Protein AF-A0A6M8N6K6-F1 (afdb_monomer)

Radius of gyration: 22.86 Å; Cα contacts (8 Å, |Δi|>4): 104; chains: 1; bounding box: 47×36×62 Å

Organism: NCBI:txid1054034

pLDDT: mean 82.61, std 16.35, range [34.69, 97.44]

Structure (mmCIF, N/CA/C/O backbone):
data_AF-A0A6M8N6K6-F1
#
_entry.id   AF-A0A6M8N6K6-F1
#
loop_
_atom_site.group_PDB
_atom_site.id
_atom_site.type_symbol
_atom_site.label_atom_id
_atom_site.label_alt_id
_atom_site.label_comp_id
_atom_site.label_asym_id
_atom_site.label_entity_id
_atom_site.label_seq_id
_atom_site.pdbx_PDB_ins_code
_atom_site.Cartn_x
_atom_site.Cartn_y
_atom_site.Cartn_z
_atom_site.occupancy
_atom_site.B_iso_or_equiv
_atom_site.auth_seq_id
_atom_site.auth_comp_id
_atom_site.auth_asym_id
_atom_site.auth_atom_id
_atom_site.pdbx_PDB_model_num
ATOM 1 N N . MET A 1 1 ? -19.510 25.522 -7.284 1.00 34.69 1 MET A N 1
ATOM 2 C CA . MET A 1 1 ? -20.507 24.687 -6.580 1.00 34.69 1 MET A CA 1
ATOM 3 C C . MET A 1 1 ? -19.856 23.365 -6.198 1.00 34.69 1 MET A C 1
ATOM 5 O O . MET A 1 1 ? -19.783 22.453 -7.011 1.00 34.69 1 MET A O 1
ATOM 9 N N . THR A 1 2 ? -19.287 23.286 -4.999 1.00 38.91 2 THR A N 1
ATOM 10 C CA . THR A 1 2 ? -18.677 22.064 -4.462 1.00 38.91 2 THR A CA 1
ATOM 11 C C . THR A 1 2 ? -19.806 21.155 -3.994 1.00 38.91 2 THR A C 1
ATOM 13 O O . THR A 1 2 ? -20.503 21.483 -3.038 1.00 38.91 2 THR A O 1
ATOM 16 N N . LYS A 1 3 ? -20.044 20.048 -4.706 1.00 40.81 3 LYS A N 1
ATOM 17 C CA . LYS A 1 3 ? -21.001 19.024 -4.277 1.00 40.81 3 LYS A CA 1
ATOM 18 C C . LYS A 1 3 ? -20.586 18.550 -2.883 1.00 40.81 3 LYS A C 1
ATOM 20 O O . LYS A 1 3 ? -19.488 18.023 -2.717 1.00 40.81 3 LYS A O 1
ATOM 25 N N . ASN A 1 4 ? -21.443 18.780 -1.892 1.00 44.56 4 ASN A N 1
ATOM 26 C CA . ASN A 1 4 ? -21.289 18.206 -0.565 1.00 44.56 4 ASN A CA 1
ATOM 27 C C . ASN A 1 4 ? -21.251 16.685 -0.727 1.00 44.56 4 ASN A C 1
ATOM 29 O O . ASN A 1 4 ? -22.255 16.074 -1.090 1.00 44.56 4 ASN A O 1
ATOM 33 N N . ASN A 1 5 ? -20.085 16.084 -0.486 1.00 53.03 5 ASN A N 1
ATOM 34 C CA . ASN A 1 5 ? -19.964 14.653 -0.241 1.00 53.03 5 ASN A CA 1
ATOM 35 C C . ASN A 1 5 ? -20.679 14.370 1.084 1.00 53.03 5 ASN A C 1
ATOM 37 O O . ASN A 1 5 ? -20.054 14.348 2.143 1.00 53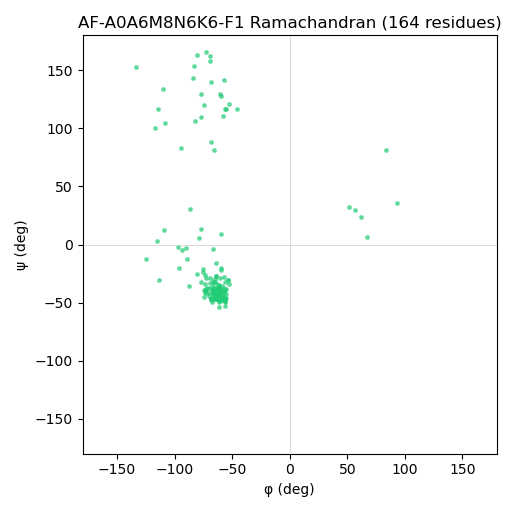.03 5 ASN A O 1
ATOM 41 N N . LEU A 1 6 ? -22.004 14.245 1.028 1.00 57.28 6 LEU A N 1
ATOM 42 C CA . LEU A 1 6 ? -22.824 13.777 2.134 1.00 57.28 6 LEU A CA 1
ATOM 43 C C . LEU A 1 6 ? -22.488 12.298 2.320 1.00 57.28 6 LEU A C 1
ATOM 45 O O . LEU A 1 6 ? -23.075 11.424 1.691 1.00 57.28 6 LEU A O 1
ATOM 49 N N . VAL A 1 7 ? -21.463 12.030 3.127 1.00 62.03 7 VAL A N 1
ATOM 50 C CA . VAL A 1 7 ? -21.260 10.697 3.690 1.00 62.03 7 VAL A CA 1
ATOM 51 C C . VAL A 1 7 ? -22.513 10.391 4.495 1.00 62.03 7 VAL A C 1
ATOM 53 O O . VAL A 1 7 ? -22.908 11.208 5.327 1.00 62.03 7 VAL A O 1
ATOM 56 N N . ASP A 1 8 ? -23.123 9.241 4.227 1.00 77.69 8 ASP A N 1
ATOM 57 C CA . ASP A 1 8 ? -24.279 8.745 4.964 1.00 77.69 8 ASP A CA 1
ATOM 58 C C . ASP A 1 8 ? -24.044 8.895 6.491 1.00 77.69 8 ASP A C 1
ATOM 60 O O . ASP A 1 8 ? -23.090 8.311 7.031 1.00 77.69 8 ASP A O 1
ATOM 64 N N . PRO A 1 9 ? -24.850 9.718 7.194 1.00 78.81 9 PRO A N 1
ATOM 65 C CA . PRO A 1 9 ? -24.701 9.955 8.628 1.00 78.81 9 PRO A CA 1
ATOM 66 C C . PRO A 1 9 ? -24.749 8.665 9.454 1.00 78.81 9 PRO A C 1
ATOM 68 O O . PRO A 1 9 ? -24.054 8.554 10.471 1.00 78.81 9 PRO A O 1
ATOM 71 N N . GLU A 1 10 ? -25.514 7.668 9.004 1.00 82.94 10 GLU A N 1
ATOM 72 C CA . GLU A 1 10 ? -25.639 6.373 9.670 1.00 82.94 10 GLU A CA 1
ATOM 73 C C . GLU A 1 10 ? -24.327 5.581 9.577 1.00 82.94 10 GLU A C 1
ATOM 75 O O . GLU A 1 10 ? -23.806 5.085 10.582 1.00 82.94 10 GLU A O 1
ATOM 80 N N . LEU A 1 11 ? -23.727 5.545 8.384 1.00 85.44 11 LEU A N 1
ATOM 81 C CA . LEU A 1 11 ? -22.424 4.929 8.138 1.00 85.44 11 LEU A CA 1
ATOM 82 C C . LEU A 1 11 ? -21.318 5.565 8.991 1.00 85.44 11 LEU A C 1
ATOM 84 O O . LEU A 1 11 ? -20.510 4.864 9.610 1.00 85.44 11 LEU A O 1
ATOM 88 N N . SER A 1 12 ? -21.286 6.899 9.051 1.00 84.19 12 SER A N 1
ATOM 89 C CA . SER A 1 12 ? -20.294 7.632 9.846 1.00 84.19 12 SER A CA 1
ATOM 90 C C . SER A 1 12 ? -20.388 7.275 11.334 1.00 84.19 12 SER A C 1
ATOM 92 O O . SER A 1 12 ? -19.358 7.030 11.981 1.00 84.19 12 SER A O 1
ATOM 94 N N . SER A 1 13 ? -21.621 7.171 11.839 1.00 87.44 13 SER A N 1
ATOM 95 C CA . SER A 1 13 ? -21.938 6.838 13.229 1.00 87.44 13 SER A CA 1
ATOM 96 C C . SER A 1 13 ? -21.530 5.406 13.577 1.00 87.44 13 SER A C 1
ATOM 98 O O . SER A 1 13 ? -20.840 5.196 14.574 1.00 87.44 13 SER A O 1
ATOM 100 N N . LYS A 1 14 ? -21.841 4.426 12.715 1.00 89.38 14 LYS A N 1
ATOM 101 C CA . LYS A 1 14 ? -21.424 3.021 12.893 1.00 89.38 14 LYS A CA 1
ATOM 102 C C . LYS A 1 14 ? -19.904 2.882 12.977 1.00 89.38 14 LYS A C 1
ATOM 104 O O . LYS A 1 14 ? -19.384 2.252 13.894 1.00 89.38 14 LYS A O 1
ATOM 109 N N . ILE A 1 15 ? -19.165 3.532 12.074 1.00 89.75 15 ILE A N 1
ATOM 110 C CA . ILE A 1 15 ? -17.695 3.502 12.115 1.00 89.75 15 ILE A CA 1
ATOM 111 C C . ILE A 1 15 ? -17.157 4.203 13.365 1.00 89.75 15 ILE A C 1
ATOM 113 O O . ILE A 1 15 ? -16.165 3.757 13.941 1.00 89.75 15 ILE A O 1
ATOM 117 N N . GLN A 1 16 ? -17.764 5.314 13.787 1.00 91.88 16 GLN A N 1
ATOM 118 C CA . GLN A 1 16 ? -17.360 5.997 15.016 1.00 91.88 16 GLN A CA 1
ATOM 119 C C . GLN A 1 16 ? -17.598 5.130 16.257 1.00 91.88 16 GLN A C 1
ATOM 121 O O . GLN A 1 16 ? -16.739 5.117 17.132 1.00 91.88 16 GLN A O 1
ATOM 126 N N . LEU A 1 17 ? -18.689 4.364 16.307 1.00 89.75 17 LEU A N 1
ATOM 127 C CA . LEU A 1 17 ? -18.971 3.423 17.392 1.00 89.75 17 LEU A CA 1
ATOM 128 C C . LEU A 1 17 ? -17.916 2.306 17.465 1.00 89.75 17 LEU A C 1
ATOM 130 O O . LEU A 1 17 ? -17.365 2.060 18.535 1.00 89.75 17 LEU A O 1
ATOM 134 N N . LEU A 1 18 ? -17.571 1.704 16.320 1.00 90.12 18 LEU A N 1
ATOM 135 C CA . LEU A 1 18 ? -16.566 0.634 16.241 1.00 90.12 18 LEU A CA 1
ATOM 136 C C . LEU A 1 18 ? -15.153 1.123 16.589 1.00 90.12 18 LEU A C 1
ATOM 138 O O . LEU A 1 18 ? -14.399 0.455 17.291 1.00 90.12 18 LEU A O 1
ATOM 142 N N . THR A 1 19 ? -14.767 2.295 16.082 1.00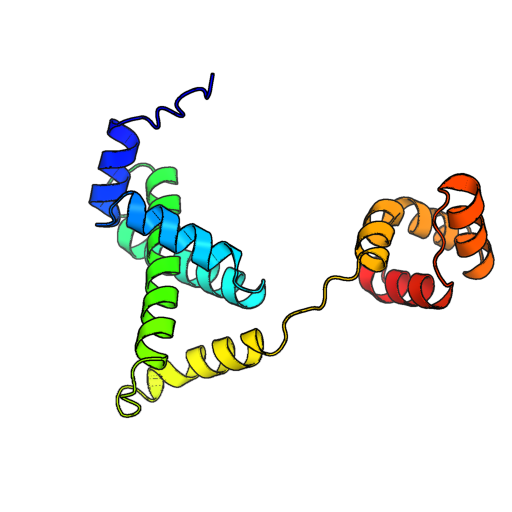 91.50 19 THR A N 1
ATOM 143 C CA . THR A 1 19 ? -13.375 2.769 16.175 1.00 91.50 19 THR A CA 1
ATOM 144 C C . THR A 1 19 ? -13.116 3.709 17.343 1.00 91.50 19 THR A C 1
ATOM 146 O O . THR A 1 19 ? -11.962 3.904 17.723 1.00 91.50 19 THR A O 1
ATOM 149 N N . LYS A 1 20 ? -14.167 4.328 17.893 1.00 94.19 20 LYS A N 1
ATOM 150 C CA . LYS A 1 20 ? -14.087 5.444 18.849 1.00 94.19 20 LYS A CA 1
ATOM 151 C C . LYS A 1 20 ? -13.294 6.639 18.302 1.00 94.19 20 LYS A C 1
ATOM 153 O O . LYS A 1 20 ? -12.668 7.374 19.063 1.00 94.19 20 LYS A O 1
ATOM 158 N N . LEU A 1 21 ? -13.312 6.831 16.978 1.00 93.25 21 LEU A N 1
ATOM 159 C CA . LEU A 1 21 ? -12.626 7.930 16.295 1.00 93.25 21 LEU A CA 1
ATOM 160 C C . LEU A 1 21 ? -13.611 8.951 15.732 1.00 93.25 21 LEU A C 1
ATOM 162 O O . LEU A 1 21 ? -14.569 8.593 15.043 1.00 93.25 21 LEU A O 1
ATOM 166 N N . SER A 1 22 ? -13.322 10.232 15.955 1.00 92.25 22 SER A N 1
ATOM 167 C CA . SER A 1 22 ? -14.013 11.342 15.297 1.00 92.25 22 SER A CA 1
ATOM 168 C C . SER A 1 22 ? -13.669 11.410 13.805 1.00 92.25 22 SER A C 1
ATOM 170 O O . SER A 1 22 ? -12.665 10.855 13.345 1.00 92.25 22 SER A O 1
ATOM 172 N N . LEU A 1 23 ? -14.482 12.124 13.023 1.00 89.81 23 LEU A N 1
ATOM 173 C CA . LEU A 1 23 ? -14.232 12.321 11.591 1.00 89.81 23 LEU A CA 1
ATOM 174 C C . LEU A 1 23 ? -12.864 12.975 11.323 1.00 89.81 23 LEU A C 1
ATOM 176 O O . LEU A 1 23 ? -12.137 12.568 10.415 1.00 89.81 23 LEU A O 1
ATOM 180 N N . GLU A 1 24 ? -12.485 13.950 12.147 1.00 90.12 24 GLU A N 1
ATOM 181 C CA . GLU A 1 24 ? -11.194 14.633 12.049 1.00 90.12 24 GLU A CA 1
ATOM 182 C C . GLU A 1 24 ? -10.024 13.692 12.339 1.00 90.12 24 GLU A C 1
ATOM 184 O O . GLU A 1 24 ? -9.030 13.698 11.609 1.00 90.12 24 GLU A O 1
ATOM 189 N N . GLN A 1 25 ? -10.155 12.834 13.357 1.00 93.00 25 GLN A N 1
ATOM 190 C CA . GLN A 1 25 ? -9.145 11.826 13.676 1.00 93.00 25 GLN A CA 1
ATOM 191 C C . GLN A 1 25 ? -8.965 10.845 12.517 1.00 93.00 25 GLN A C 1
ATOM 193 O O . GLN A 1 25 ? -7.832 10.606 12.102 1.00 93.00 25 GLN A O 1
ATOM 198 N N . LYS A 1 26 ? -10.060 10.342 11.929 1.00 93.81 26 LYS A N 1
ATOM 199 C CA . LYS A 1 26 ? -10.006 9.459 10.750 1.00 93.81 26 LYS A CA 1
ATOM 200 C C . LYS A 1 26 ? -9.248 10.127 9.598 1.00 93.81 26 LYS A C 1
ATOM 202 O O . LYS A 1 26 ? -8.311 9.546 9.055 1.00 93.81 26 LYS A O 1
ATOM 207 N N . LYS A 1 27 ? -9.589 11.380 9.271 1.00 94.12 27 LYS A N 1
ATOM 208 C CA . LYS A 1 27 ? -8.922 12.151 8.207 1.00 94.12 27 LYS A CA 1
ATOM 209 C C . LYS A 1 27 ? -7.432 12.354 8.494 1.00 94.12 27 LYS A C 1
ATOM 211 O O . LYS A 1 27 ? -6.603 12.191 7.601 1.00 94.12 27 LYS A O 1
ATOM 216 N N . LYS A 1 28 ? -7.079 12.681 9.740 1.00 94.50 28 LYS A N 1
ATOM 217 C CA . LYS A 1 28 ? -5.687 12.844 10.180 1.00 94.50 28 LYS A CA 1
ATOM 218 C C . LYS A 1 28 ? -4.887 11.551 10.016 1.00 94.50 28 LYS A C 1
ATOM 220 O O . LYS A 1 28 ? -3.783 11.597 9.478 1.00 94.50 28 LYS A O 1
ATOM 225 N N . LEU A 1 29 ? -5.451 10.421 10.439 1.00 95.31 29 LEU A N 1
ATOM 226 C CA . LEU A 1 29 ? -4.823 9.104 10.340 1.00 95.31 29 LEU A CA 1
ATOM 227 C C . LEU A 1 29 ? -4.609 8.688 8.883 1.00 95.31 29 LEU A C 1
ATOM 229 O O . LEU A 1 29 ? -3.495 8.323 8.525 1.00 95.31 29 LEU A O 1
ATOM 233 N N . ILE A 1 30 ? -5.618 8.834 8.019 1.00 95.62 30 ILE A N 1
ATOM 234 C CA . ILE A 1 30 ? -5.493 8.527 6.582 1.00 95.62 30 ILE A CA 1
ATOM 235 C C . ILE A 1 30 ? -4.411 9.399 5.930 1.00 95.62 30 ILE A C 1
ATOM 237 O O . ILE A 1 30 ? -3.550 8.903 5.207 1.00 95.62 30 ILE A O 1
ATOM 241 N N . ASN A 1 31 ? -4.395 10.699 6.230 1.00 94.50 31 ASN A N 1
ATOM 242 C CA . ASN A 1 31 ? -3.367 11.601 5.712 1.00 94.50 31 ASN A CA 1
ATOM 243 C C . ASN A 1 31 ? -1.963 11.243 6.207 1.00 94.50 31 ASN A C 1
ATOM 245 O O . ASN A 1 31 ? -0.986 11.460 5.491 1.00 94.50 31 ASN A O 1
ATOM 249 N N . TRP A 1 32 ? -1.842 10.738 7.435 1.00 93.44 32 TRP A N 1
ATOM 250 C CA . TRP A 1 32 ? -0.576 10.238 7.952 1.00 93.44 32 TRP A CA 1
ATOM 251 C C . TRP A 1 32 ? -0.165 8.936 7.253 1.00 93.44 32 TRP A C 1
ATOM 253 O O . TRP A 1 32 ? 0.984 8.838 6.827 1.00 93.44 32 TRP A O 1
ATOM 263 N N . PHE A 1 33 ? -1.091 7.992 7.068 1.00 93.06 33 PHE A N 1
ATOM 264 C CA . PHE A 1 33 ? -0.875 6.729 6.353 1.00 93.06 33 PHE A CA 1
ATOM 265 C C . PHE A 1 33 ? -0.361 6.968 4.926 1.00 93.06 33 PHE A C 1
ATOM 267 O O . PHE A 1 33 ? 0.675 6.427 4.551 1.00 93.06 33 PHE A O 1
ATOM 274 N N . ASN A 1 34 ? -0.996 7.882 4.184 1.00 90.25 34 ASN A N 1
ATOM 275 C CA . ASN A 1 34 ? -0.609 8.242 2.814 1.00 90.25 34 ASN A CA 1
ATOM 276 C C . ASN A 1 34 ? 0.825 8.789 2.692 1.00 90.25 34 ASN A C 1
ATOM 278 O O . ASN A 1 34 ? 1.388 8.811 1.603 1.00 90.25 34 ASN A O 1
ATOM 282 N N . LYS A 1 35 ? 1.420 9.263 3.794 1.00 86.81 35 LYS A N 1
ATOM 283 C CA . LYS A 1 35 ? 2.800 9.777 3.836 1.00 86.81 35 LYS A CA 1
ATOM 284 C C . LYS A 1 35 ? 3.829 8.713 4.231 1.00 86.81 35 LYS A C 1
ATOM 286 O O . LYS A 1 35 ? 5.023 9.020 4.271 1.00 86.81 35 LYS A O 1
ATOM 2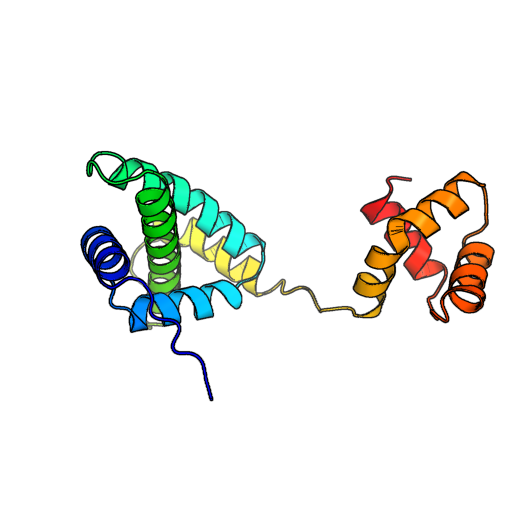91 N N . GLN A 1 36 ? 3.392 7.503 4.580 1.00 83.56 36 GLN A N 1
ATOM 292 C CA . GLN A 1 36 ? 4.283 6.395 4.917 1.00 83.56 36 GLN A CA 1
ATOM 293 C C . GLN A 1 36 ? 4.773 5.691 3.647 1.00 83.56 36 GLN A C 1
ATOM 295 O O . GLN A 1 36 ? 4.099 5.712 2.622 1.00 83.56 36 GLN A O 1
ATOM 300 N N . ASN A 1 37 ? 5.950 5.066 3.719 1.00 81.38 37 ASN A N 1
ATOM 301 C CA . ASN A 1 37 ? 6.463 4.211 2.643 1.00 81.38 37 ASN A CA 1
ATOM 302 C C . ASN A 1 37 ? 5.691 2.879 2.568 1.00 81.38 37 ASN A C 1
ATOM 304 O O . ASN A 1 37 ? 4.977 2.518 3.505 1.00 81.38 37 ASN A O 1
ATOM 308 N N . LEU A 1 38 ? 5.863 2.150 1.463 1.00 83.44 38 LEU A N 1
ATOM 309 C CA . LEU A 1 38 ? 5.127 0.912 1.189 1.00 83.44 38 LEU A CA 1
ATOM 310 C C . LEU A 1 38 ? 5.320 -0.159 2.263 1.00 83.44 38 LEU A C 1
ATOM 312 O O . LEU A 1 38 ? 4.352 -0.795 2.655 1.00 83.44 38 LEU A O 1
ATOM 316 N N . GLU A 1 39 ? 6.528 -0.334 2.792 1.00 81.19 39 GLU A N 1
ATOM 317 C CA . GLU A 1 39 ? 6.779 -1.349 3.820 1.00 81.19 39 GLU A CA 1
ATOM 318 C C . GLU A 1 39 ? 6.012 -1.051 5.125 1.00 81.19 39 GLU A C 1
ATOM 320 O O . GLU A 1 39 ? 5.402 -1.948 5.702 1.00 81.19 39 GLU A O 1
ATOM 325 N N . VAL A 1 40 ? 5.953 0.214 5.569 1.00 83.69 40 VAL A N 1
ATOM 326 C CA . VAL A 1 40 ? 5.117 0.603 6.722 1.00 83.69 40 VAL A CA 1
ATOM 327 C C . VAL A 1 40 ? 3.633 0.435 6.400 1.00 83.69 40 VAL A C 1
ATOM 329 O O . VAL A 1 40 ? 2.876 -0.018 7.257 1.00 83.69 40 VAL A O 1
ATOM 332 N N . GLN A 1 41 ? 3.205 0.771 5.179 1.00 89.06 41 GLN A N 1
ATOM 333 C CA . GLN A 1 41 ? 1.822 0.538 4.760 1.00 89.06 41 GLN A CA 1
ATOM 334 C C . GLN A 1 41 ? 1.472 -0.959 4.802 1.00 89.06 41 GLN A C 1
ATOM 336 O O . GLN A 1 41 ? 0.414 -1.310 5.318 1.00 89.06 41 GLN A O 1
ATOM 341 N N . LEU A 1 42 ? 2.368 -1.843 4.348 1.00 88.44 42 LEU A N 1
ATOM 342 C CA . LEU A 1 42 ? 2.193 -3.296 4.417 1.00 88.44 42 LEU A CA 1
ATOM 343 C C . LEU A 1 42 ? 2.084 -3.787 5.862 1.00 88.44 42 LEU A C 1
ATOM 345 O O . LEU A 1 42 ? 1.137 -4.503 6.170 1.00 88.44 42 LEU A O 1
ATOM 349 N N . LEU A 1 43 ? 2.966 -3.339 6.763 1.00 88.12 43 LEU A N 1
ATOM 350 C CA . LEU A 1 43 ? 2.888 -3.673 8.194 1.00 88.12 43 LEU A CA 1
ATOM 351 C C . LEU A 1 43 ? 1.546 -3.259 8.819 1.00 88.12 43 LEU A C 1
ATOM 353 O O . LEU A 1 43 ? 0.988 -3.988 9.639 1.00 88.12 43 LEU A O 1
ATOM 357 N N . ILE A 1 44 ? 0.993 -2.115 8.408 1.00 91.62 44 ILE A N 1
ATOM 358 C CA . ILE A 1 44 ? -0.340 -1.676 8.84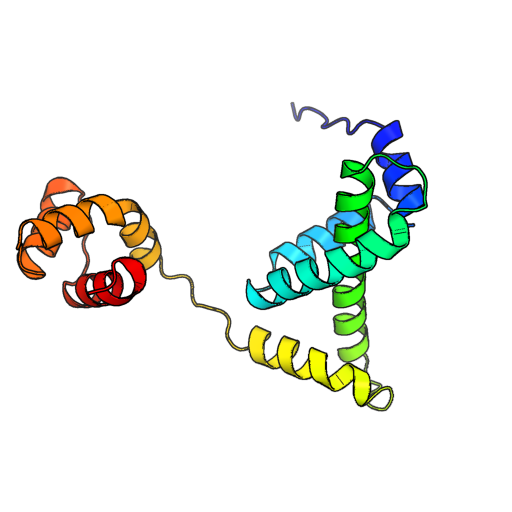3 1.00 91.62 44 ILE A CA 1
ATOM 359 C C . ILE A 1 44 ? -1.426 -2.636 8.341 1.00 91.62 44 ILE A C 1
ATOM 361 O O . ILE A 1 44 ? -2.357 -2.925 9.086 1.00 91.62 44 ILE A O 1
ATOM 365 N N . PHE A 1 45 ? -1.315 -3.170 7.121 1.00 93.19 45 PHE A N 1
ATOM 366 C CA . PHE A 1 45 ? -2.234 -4.202 6.626 1.00 93.19 45 PHE A CA 1
ATOM 367 C C . PHE A 1 45 ? -2.069 -5.552 7.341 1.00 93.19 45 PHE A C 1
ATOM 369 O O . PHE A 1 45 ? -3.038 -6.300 7.476 1.00 93.19 45 PHE A O 1
ATOM 376 N N . GLU A 1 46 ? -0.878 -5.883 7.839 1.00 90.88 46 GLU A N 1
ATOM 377 C CA . GLU A 1 46 ? -0.709 -7.047 8.715 1.00 90.88 46 GLU A CA 1
ATOM 378 C C . GLU A 1 46 ? -1.433 -6.850 10.045 1.00 90.88 46 GLU A C 1
ATOM 380 O O . GLU A 1 46 ? -2.217 -7.706 10.452 1.00 90.88 46 GLU A O 1
ATOM 385 N N . GLU A 1 47 ? -1.258 -5.687 10.673 1.00 91.31 47 GLU A N 1
ATOM 386 C CA . GLU A 1 47 ? -1.959 -5.356 11.915 1.00 91.31 47 GLU A CA 1
ATOM 387 C C . GLU A 1 47 ? -3.471 -5.205 11.703 1.00 91.31 47 GLU A C 1
ATOM 389 O O . GLU A 1 47 ? -4.258 -5.572 12.573 1.00 91.31 47 GLU A O 1
ATOM 394 N N . GLN A 1 48 ? -3.915 -4.758 10.525 1.00 95.56 48 GLN A N 1
ATOM 395 C CA . GLN A 1 48 ? -5.334 -4.709 10.171 1.00 95.56 48 GLN A CA 1
ATOM 396 C C . GLN A 1 48 ? -5.995 -6.083 10.312 1.00 95.56 48 GLN A C 1
ATOM 398 O O . GLN A 1 48 ? -7.112 -6.148 10.824 1.00 95.56 48 GLN A O 1
ATOM 403 N N . ARG A 1 49 ? -5.307 -7.177 9.953 1.00 92.25 49 ARG A N 1
ATOM 404 C CA . ARG A 1 49 ? -5.820 -8.542 10.155 1.00 92.25 49 ARG A CA 1
ATOM 405 C C . ARG A 1 49 ? -6.024 -8.840 11.640 1.00 92.25 49 ARG A C 1
ATOM 407 O O . ARG A 1 49 ? -7.078 -9.346 12.019 1.00 92.25 49 ARG A O 1
ATOM 414 N N . ASN A 1 50 ? -5.073 -8.458 12.492 1.00 92.12 50 ASN A N 1
ATOM 415 C CA . ASN A 1 50 ? -5.187 -8.626 13.944 1.00 92.12 50 ASN A CA 1
ATOM 416 C C . ASN A 1 50 ? -6.375 -7.836 14.510 1.00 92.12 50 ASN A C 1
ATOM 418 O O . ASN A 1 50 ? -7.165 -8.368 15.291 1.00 92.12 50 ASN A O 1
ATOM 422 N N . GLN A 1 51 ? -6.543 -6.582 14.085 1.00 92.50 51 GLN A N 1
ATOM 423 C CA . GLN A 1 51 ? -7.672 -5.739 14.488 1.00 92.50 51 GLN A CA 1
ATOM 424 C C . GLN A 1 51 ? -9.009 -6.270 13.951 1.00 92.50 51 GLN A C 1
ATOM 426 O O . GLN A 1 51 ? -10.031 -6.164 14.626 1.00 92.50 51 GLN A O 1
ATOM 431 N N . PHE A 1 52 ? -9.018 -6.889 12.769 1.00 93.69 52 PHE A N 1
ATOM 432 C CA . PHE A 1 52 ? -10.199 -7.540 12.201 1.00 93.69 52 PHE A CA 1
ATOM 433 C C . PHE A 1 52 ? -10.682 -8.687 13.077 1.00 93.69 52 PHE A C 1
ATOM 435 O O . PHE A 1 52 ? -11.864 -8.756 13.405 1.00 93.69 52 PHE A O 1
ATOM 442 N N . PHE A 1 53 ? -9.774 -9.546 13.541 1.00 89.81 53 PHE A N 1
ATOM 443 C CA . PHE A 1 53 ? -10.145 -10.639 14.438 1.00 89.81 53 PHE A CA 1
ATOM 444 C C . PHE A 1 53 ? -10.679 -10.169 15.794 1.00 89.81 53 PHE A C 1
ATOM 446 O O . PHE A 1 53 ? -11.479 -10.889 16.388 1.00 89.81 53 PHE A O 1
ATOM 453 N N . LYS A 1 54 ? -10.281 -8.981 16.267 1.00 89.75 54 LYS A N 1
ATOM 454 C CA . LYS A 1 54 ? -10.815 -8.381 17.501 1.00 89.75 54 LYS A CA 1
ATOM 455 C C . LYS A 1 54 ? -12.247 -7.872 17.317 1.00 89.75 54 LYS A C 1
ATOM 457 O O . LYS A 1 54 ? -13.062 -8.056 18.209 1.00 89.75 54 LYS A O 1
ATOM 462 N N . LEU A 1 55 ? -12.547 -7.279 16.160 1.00 87.81 55 LEU A N 1
ATOM 463 C CA . LEU A 1 55 ? -13.854 -6.682 15.854 1.00 87.81 55 LEU A CA 1
ATOM 464 C C . LEU A 1 55 ? -14.859 -7.659 15.216 1.00 87.81 55 LEU A C 1
ATOM 466 O O . LEU A 1 55 ? -16.041 -7.345 15.119 1.00 87.81 55 LEU A O 1
ATOM 470 N N . LYS A 1 56 ? -14.429 -8.848 14.767 1.00 83.00 56 LYS A N 1
ATOM 471 C CA . LYS A 1 56 ? -15.299 -9.791 14.030 1.00 83.00 56 LYS A CA 1
ATOM 472 C C . LYS A 1 56 ? -16.539 -10.256 14.806 1.00 83.00 56 LYS A C 1
ATOM 474 O O . LYS A 1 56 ? -17.486 -10.727 14.188 1.00 83.00 56 LYS A O 1
ATOM 479 N N . ASN A 1 57 ? -16.513 -10.164 16.136 1.00 80.06 57 ASN A N 1
ATOM 480 C CA . ASN A 1 57 ? -17.608 -10.599 17.003 1.00 80.06 57 ASN A CA 1
ATOM 481 C C . ASN A 1 57 ? -18.637 -9.485 17.275 1.00 80.06 57 ASN A C 1
ATOM 483 O O . ASN A 1 57 ? -19.650 -9.756 17.910 1.00 80.06 57 ASN A O 1
ATOM 487 N N . ASP A 1 58 ? -18.424 -8.266 16.768 1.00 75.69 58 ASP A N 1
ATOM 488 C CA . ASP A 1 58 ? -19.286 -7.106 17.047 1.00 75.69 58 ASP A CA 1
ATOM 489 C C . ASP A 1 58 ? -20.593 -7.095 16.222 1.00 75.69 58 ASP A C 1
ATOM 491 O O . ASP A 1 58 ? -21.345 -6.123 16.256 1.00 75.69 58 ASP A O 1
ATOM 495 N N . GLY A 1 59 ? -20.877 -8.152 15.447 1.00 73.12 59 GLY A N 1
ATOM 496 C CA . GLY A 1 59 ? -22.129 -8.312 14.687 1.00 73.12 59 GLY A CA 1
ATOM 497 C C . GLY A 1 59 ? -22.330 -7.322 13.529 1.00 73.12 59 GLY A C 1
ATOM 498 O O . GLY A 1 59 ? -23.396 -7.301 12.917 1.00 73.12 59 GLY A O 1
ATOM 499 N N . ALA A 1 60 ? -21.328 -6.495 13.224 1.00 80.62 60 ALA A N 1
ATOM 500 C CA . ALA A 1 60 ? -21.370 -5.509 12.151 1.00 80.62 60 ALA A CA 1
ATOM 501 C C . ALA A 1 60 ? -21.083 -6.123 10.767 1.00 80.62 60 ALA A C 1
ATOM 503 O O . ALA A 1 60 ? -20.515 -7.209 10.643 1.00 80.62 60 ALA A O 1
ATOM 504 N N . ASP A 1 61 ? -21.443 -5.390 9.709 1.00 87.69 61 ASP A N 1
ATOM 505 C CA . ASP A 1 61 ? -21.119 -5.778 8.334 1.00 87.69 61 ASP A CA 1
ATOM 506 C C . ASP A 1 61 ? -19.603 -5.959 8.136 1.00 87.69 61 ASP A C 1
ATOM 508 O O . ASP A 1 61 ? -18.780 -5.181 8.631 1.00 87.69 61 ASP A O 1
ATOM 512 N N . LYS A 1 62 ? -19.225 -6.973 7.353 1.00 89.81 62 LYS A N 1
ATOM 513 C CA . LYS A 1 62 ? -17.827 -7.357 7.133 1.00 89.81 62 LYS A CA 1
ATOM 514 C C . LYS A 1 62 ? -16.991 -6.218 6.542 1.00 89.81 62 LYS A C 1
ATOM 516 O O . LYS A 1 62 ? -15.814 -6.085 6.887 1.00 89.81 62 LYS A O 1
ATOM 521 N N . SER A 1 63 ? -17.576 -5.393 5.674 1.00 90.88 63 SER A N 1
ATOM 522 C CA . SER A 1 63 ? -16.885 -4.260 5.052 1.00 90.88 63 SER A CA 1
ATOM 523 C C . SER A 1 63 ? -16.660 -3.134 6.061 1.00 90.88 63 SER A C 1
ATOM 525 O O . SER A 1 63 ? -15.576 -2.547 6.088 1.00 90.88 63 SER A O 1
ATOM 527 N N . LEU A 1 64 ? -17.637 -2.886 6.945 1.00 91.12 64 LEU A N 1
ATOM 528 C CA . LEU A 1 64 ? -17.495 -1.938 8.059 1.00 91.12 64 LEU A CA 1
ATOM 529 C C . LEU A 1 64 ? -16.396 -2.365 9.021 1.00 91.12 64 LEU A C 1
ATOM 531 O O . LEU A 1 64 ? -15.555 -1.544 9.382 1.00 91.12 64 LEU A O 1
ATOM 535 N N . ILE A 1 65 ? -16.381 -3.645 9.392 1.00 92.94 65 ILE A N 1
ATOM 536 C CA . ILE A 1 65 ? -15.349 -4.213 10.258 1.00 92.94 65 ILE A CA 1
ATOM 537 C C . ILE A 1 65 ? -13.985 -4.063 9.585 1.00 92.94 65 ILE A C 1
ATOM 539 O O . ILE A 1 65 ? -13.073 -3.518 10.193 1.00 92.94 65 ILE A O 1
ATOM 543 N N . SER A 1 66 ? -13.856 -4.439 8.309 1.00 94.12 66 SER A N 1
ATOM 544 C CA . SER A 1 66 ? -12.598 -4.313 7.563 1.00 94.12 66 SER A CA 1
ATOM 545 C C . SER A 1 66 ? -12.044 -2.886 7.571 1.00 94.12 66 SER A C 1
ATOM 547 O O . SER A 1 66 ? -10.863 -2.678 7.873 1.00 94.12 66 SER A O 1
ATOM 549 N N . PHE A 1 67 ? -12.905 -1.895 7.316 1.00 94.69 67 PHE A N 1
ATOM 550 C CA . PHE A 1 67 ? -12.519 -0.487 7.329 1.00 94.69 67 PHE A CA 1
ATOM 551 C C . PHE A 1 67 ? -12.201 0.029 8.741 1.00 94.69 67 PHE A C 1
ATOM 553 O O . PHE A 1 67 ? -11.211 0.738 8.932 1.00 94.69 67 PHE A O 1
ATOM 560 N N . ALA A 1 68 ? -12.990 -0.351 9.748 1.00 94.69 68 ALA A N 1
ATOM 561 C CA . ALA A 1 68 ? -12.735 0.000 11.142 1.00 94.69 68 ALA A CA 1
ATOM 562 C C . ALA A 1 68 ? -11.392 -0.568 11.628 1.00 94.69 68 ALA A C 1
ATOM 564 O O . ALA A 1 68 ? -10.584 0.159 12.206 1.00 94.69 68 ALA A O 1
ATOM 565 N N . SER A 1 69 ? -11.107 -1.832 11.317 1.00 96.19 69 SER A N 1
ATOM 566 C CA . SER A 1 69 ? -9.834 -2.489 11.618 1.00 96.19 69 SER A CA 1
ATOM 567 C C . SER A 1 69 ? -8.654 -1.793 10.953 1.00 96.19 69 SER A C 1
ATOM 569 O O . SER A 1 69 ? -7.608 -1.638 11.578 1.00 96.19 69 SER A O 1
ATOM 571 N N . PHE A 1 70 ? -8.824 -1.322 9.716 1.00 97.25 70 PHE A N 1
ATOM 572 C CA . PHE A 1 70 ? -7.792 -0.556 9.022 1.00 97.25 70 PHE A CA 1
ATOM 573 C C . PHE A 1 70 ? -7.499 0.772 9.733 1.00 97.25 70 PHE A C 1
ATOM 575 O O . PHE A 1 70 ? -6.342 1.085 10.008 1.00 97.25 70 PHE A O 1
ATOM 582 N N . LEU A 1 71 ? -8.537 1.525 10.112 1.00 96.81 71 LEU A N 1
ATOM 583 C CA . LEU A 1 71 ? -8.376 2.776 10.863 1.00 96.81 71 LEU A CA 1
ATOM 584 C C . LEU A 1 71 ? -7.691 2.562 12.220 1.00 96.81 71 LEU A C 1
ATOM 586 O O . LEU A 1 71 ? -6.827 3.355 12.602 1.00 96.81 71 LEU A O 1
ATOM 590 N N . LEU A 1 72 ? -8.044 1.490 12.935 1.00 96.50 72 LEU A N 1
ATOM 591 C CA . LEU A 1 72 ? -7.414 1.134 14.208 1.00 96.50 72 LEU A CA 1
ATOM 592 C C . LEU A 1 72 ? -5.948 0.726 14.035 1.00 96.50 72 LEU A C 1
ATOM 594 O O . LEU A 1 72 ? -5.110 1.150 14.829 1.00 96.50 72 LEU A O 1
ATOM 598 N N . ALA A 1 73 ? -5.615 -0.018 12.980 1.00 95.94 73 ALA A N 1
ATOM 599 C CA . ALA A 1 73 ? -4.233 -0.376 12.675 1.00 95.94 73 ALA A CA 1
ATOM 600 C C . ALA A 1 73 ? -3.380 0.865 12.362 1.00 95.94 73 ALA A C 1
ATOM 602 O O . ALA A 1 73 ? -2.281 1.012 12.900 1.00 95.94 73 ALA A O 1
ATOM 603 N N . ILE A 1 74 ? -3.903 1.814 11.569 1.00 96.00 74 ILE A N 1
ATOM 604 C CA . ILE A 1 74 ? -3.219 3.096 11.332 1.00 96.00 74 ILE A CA 1
ATOM 605 C C . ILE A 1 74 ? -3.001 3.831 12.659 1.00 96.00 74 ILE A C 1
ATOM 607 O O . ILE A 1 74 ? -1.900 4.319 12.914 1.00 96.00 74 ILE A O 1
ATOM 611 N N . LYS A 1 75 ? -4.034 3.907 13.509 1.00 95.19 75 LYS A N 1
ATOM 612 C CA . LYS A 1 75 ? -3.953 4.561 14.821 1.00 95.19 75 LYS A CA 1
ATOM 613 C C . LYS A 1 75 ? -2.863 3.949 15.694 1.00 95.19 75 LYS A C 1
ATOM 615 O O . LYS A 1 75 ? -2.094 4.686 16.299 1.00 95.19 75 LYS A O 1
ATOM 620 N N . GLU A 1 76 ? -2.771 2.626 15.740 1.00 92.62 76 GLU A N 1
ATOM 621 C CA . GLU A 1 76 ? -1.770 1.935 16.547 1.00 92.62 76 GLU A CA 1
ATOM 622 C C . GLU A 1 76 ? -0.341 2.319 16.141 1.00 92.62 76 GLU A C 1
ATOM 624 O O . GLU A 1 76 ? 0.492 2.623 16.996 1.00 92.62 76 GLU A O 1
ATOM 629 N N . PHE A 1 77 ? -0.056 2.366 14.840 1.00 90.19 77 PHE A N 1
ATOM 630 C CA . PHE A 1 77 ? 1.257 2.783 14.344 1.00 90.19 77 PHE A CA 1
ATOM 631 C C . PHE A 1 77 ? 1.503 4.286 14.514 1.00 90.19 77 PHE A C 1
ATOM 633 O O . PHE A 1 77 ? 2.616 4.692 14.856 1.00 90.19 77 PHE A O 1
ATOM 640 N N . TYR A 1 78 ? 0.474 5.109 14.316 1.00 90.75 78 TYR A N 1
ATOM 641 C CA . TYR A 1 78 ? 0.532 6.550 14.542 1.00 90.75 78 TYR A CA 1
ATOM 642 C C . TYR A 1 78 ? 0.881 6.878 16.002 1.00 90.75 78 TYR A C 1
ATOM 644 O O . TYR A 1 78 ? 1.784 7.676 16.264 1.00 90.75 78 TYR A O 1
ATOM 652 N N . ASP A 1 79 ? 0.213 6.223 16.952 1.00 89.19 79 ASP A N 1
ATOM 653 C CA . ASP A 1 79 ? 0.448 6.405 18.382 1.00 89.19 79 ASP A CA 1
ATOM 654 C C . ASP A 1 79 ? 1.844 5.906 18.779 1.00 89.19 79 ASP A C 1
ATOM 656 O O . ASP A 1 79 ? 2.550 6.610 19.502 1.00 89.19 79 ASP A O 1
ATOM 660 N N . LYS A 1 80 ? 2.288 4.751 18.254 1.00 84.06 80 LYS A N 1
ATOM 661 C CA . LYS A 1 80 ? 3.664 4.251 18.444 1.00 84.06 80 LYS A CA 1
ATOM 662 C C . LYS A 1 80 ? 4.701 5.275 17.967 1.00 84.06 80 LYS A C 1
ATOM 664 O O . LYS A 1 80 ? 5.639 5.570 18.700 1.00 84.06 80 LYS A O 1
ATOM 669 N N . GLU A 1 81 ? 4.525 5.875 16.786 1.00 81.69 81 GLU A N 1
ATOM 670 C CA . GLU A 1 81 ? 5.433 6.928 16.302 1.00 81.69 81 GLU A CA 1
ATOM 671 C C . GLU A 1 81 ? 5.428 8.166 17.212 1.00 81.69 81 GLU A C 1
ATOM 673 O O . GLU A 1 81 ? 6.481 8.744 17.489 1.00 81.69 81 GLU A O 1
ATOM 678 N N . HIS A 1 82 ? 4.255 8.605 17.670 1.00 80.25 82 HIS A N 1
ATOM 679 C CA . HIS A 1 82 ? 4.149 9.773 18.542 1.00 80.25 82 HIS A CA 1
ATOM 680 C C . HIS A 1 82 ? 4.760 9.537 19.928 1.00 80.25 82 HIS A C 1
ATOM 682 O O . HIS A 1 82 ? 5.409 10.439 20.461 1.00 80.25 82 HIS A O 1
ATOM 688 N N . GLN A 1 83 ? 4.612 8.332 20.480 1.00 74.19 83 GLN A N 1
ATOM 689 C CA . GLN A 1 83 ? 5.257 7.927 21.730 1.00 74.19 83 GLN A CA 1
ATOM 690 C C . GLN A 1 83 ? 6.785 7.970 21.617 1.00 74.19 83 GLN A C 1
ATOM 692 O O . GLN A 1 83 ? 7.436 8.425 22.549 1.00 74.19 83 GLN A O 1
ATOM 697 N N . LEU A 1 84 ? 7.352 7.598 20.465 1.00 66.19 84 LEU A N 1
ATOM 698 C CA . LEU A 1 84 ? 8.801 7.635 20.227 1.00 66.19 84 LEU A CA 1
ATOM 699 C C . LEU A 1 84 ? 9.382 9.048 20.140 1.00 66.19 84 LEU A C 1
ATOM 701 O O . LEU A 1 84 ? 10.518 9.283 20.543 1.00 66.19 84 LEU A O 1
ATOM 705 N N . LYS A 1 85 ? 8.612 10.002 19.610 1.00 65.75 85 LYS A N 1
ATOM 706 C CA . LYS A 1 85 ? 9.029 11.414 19.533 1.00 65.75 85 LYS A CA 1
ATOM 707 C C . LYS A 1 85 ? 8.954 12.119 20.888 1.00 65.75 85 LYS A C 1
ATOM 709 O O . LYS A 1 85 ? 9.608 13.143 21.081 1.00 65.75 85 LYS A O 1
ATOM 714 N N . SER A 1 86 ? 8.161 11.587 21.816 1.00 59.44 86 SER A N 1
ATOM 715 C CA . SER A 1 86 ? 8.130 12.031 23.206 1.00 59.44 86 SER A CA 1
ATOM 716 C C . SER A 1 86 ? 9.356 11.477 23.940 1.00 59.44 86 SER A C 1
ATOM 718 O O . SER A 1 86 ? 9.645 10.290 23.865 1.00 59.44 86 SER A O 1
ATOM 720 N N . LYS A 1 87 ? 10.105 12.331 24.643 1.00 51.84 87 LYS A N 1
ATOM 721 C CA . LYS A 1 87 ? 11.464 12.096 25.186 1.00 51.84 87 LYS A CA 1
ATOM 722 C C . LYS A 1 87 ? 11.640 10.934 26.198 1.00 51.84 87 LYS A C 1
ATOM 724 O O . LYS A 1 87 ? 12.722 10.802 26.767 1.00 51.84 87 LYS A O 1
ATOM 729 N N . ASN A 1 88 ? 10.653 10.068 26.422 1.00 51.31 88 ASN A N 1
ATOM 730 C CA . ASN A 1 88 ? 10.720 8.994 27.420 1.00 51.31 88 ASN A CA 1
ATOM 731 C C . ASN A 1 88 ? 11.182 7.665 26.804 1.00 51.31 88 ASN A C 1
ATOM 733 O O . ASN A 1 88 ? 10.394 6.780 26.486 1.00 51.31 88 ASN A O 1
ATOM 737 N N . LYS A 1 89 ? 12.506 7.528 26.685 1.00 50.75 89 LYS A N 1
ATOM 738 C CA . LYS A 1 89 ? 13.238 6.364 26.147 1.00 50.75 89 LYS A CA 1
ATOM 739 C C . LYS A 1 89 ? 13.144 5.076 26.988 1.00 50.75 89 LYS A C 1
ATOM 741 O O . LYS A 1 89 ? 13.712 4.063 26.597 1.00 50.75 89 LYS A O 1
ATOM 746 N N . SER A 1 90 ? 12.493 5.107 28.151 1.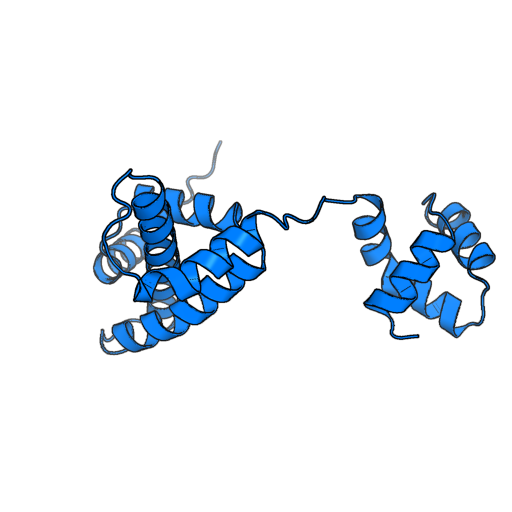00 48.62 90 SER A N 1
ATOM 747 C CA . SER A 1 90 ? 12.612 4.066 29.182 1.00 48.62 90 SER A CA 1
ATOM 748 C C . SER A 1 90 ? 11.518 2.999 29.174 1.00 48.62 90 SER A C 1
ATOM 750 O O . SER A 1 90 ? 11.597 2.065 29.966 1.00 48.62 90 SER A O 1
ATOM 752 N N . GLN A 1 91 ? 10.511 3.077 28.300 1.00 45.97 91 GLN A N 1
ATOM 753 C CA . GLN A 1 91 ? 9.436 2.085 28.297 1.00 45.97 91 GLN A CA 1
ATOM 754 C C . GLN A 1 91 ? 9.413 1.254 27.012 1.00 45.97 91 GLN A C 1
ATOM 756 O O . GLN A 1 91 ? 9.104 1.737 25.925 1.00 45.97 91 GLN A O 1
ATOM 761 N N . THR A 1 92 ? 9.646 -0.049 27.213 1.00 46.50 92 THR A N 1
ATOM 762 C CA . THR A 1 92 ? 9.404 -1.213 26.338 1.00 46.50 92 THR A CA 1
ATOM 763 C C . THR A 1 92 ? 10.444 -1.575 25.265 1.00 46.50 92 THR A C 1
ATOM 765 O O . THR A 1 92 ? 10.229 -1.366 24.076 1.00 46.50 92 THR A O 1
ATOM 768 N N . LEU A 1 93 ? 11.502 -2.280 25.697 1.00 41.84 93 LEU A N 1
ATOM 769 C CA . LEU A 1 93 ? 12.456 -3.025 24.853 1.00 41.84 93 LEU A CA 1
ATOM 770 C C . LEU A 1 93 ? 11.778 -4.020 23.883 1.00 41.84 93 LEU A C 1
ATOM 772 O O . LEU A 1 93 ? 12.206 -4.123 22.738 1.00 41.84 93 LEU A O 1
ATOM 776 N N . ASP A 1 94 ? 10.663 -4.653 24.264 1.00 47.81 94 ASP A N 1
ATOM 777 C CA . ASP A 1 94 ? 9.916 -5.550 23.359 1.00 47.81 94 ASP A CA 1
ATOM 778 C C . ASP A 1 94 ? 9.152 -4.812 22.250 1.00 47.81 94 ASP A C 1
ATOM 780 O O . ASP A 1 94 ? 8.976 -5.329 21.146 1.00 47.81 94 ASP A O 1
ATOM 784 N N . LYS A 1 95 ? 8.733 -3.562 22.492 1.00 49.78 95 LYS A N 1
ATOM 785 C CA . LYS A 1 95 ? 8.117 -2.733 21.444 1.00 49.78 95 LYS A CA 1
ATOM 786 C C . LYS A 1 95 ? 9.169 -2.206 20.464 1.00 49.78 95 LYS A C 1
ATOM 788 O O . LYS A 1 95 ? 8.826 -1.949 19.310 1.00 49.78 95 LYS A O 1
ATOM 793 N N . LEU A 1 96 ? 10.443 -2.113 20.875 1.00 48.34 96 LEU A N 1
ATOM 794 C CA . LEU A 1 96 ? 11.542 -1.628 20.034 1.00 48.34 96 LEU A CA 1
ATOM 795 C C . LEU A 1 96 ? 11.825 -2.516 18.806 1.00 48.34 96 LEU A C 1
ATOM 797 O O . LEU A 1 96 ? 12.267 -1.991 17.786 1.00 48.34 96 LEU A O 1
ATOM 801 N N . GLY A 1 97 ? 11.534 -3.822 18.848 1.00 48.53 97 GLY A N 1
ATOM 802 C CA . GLY A 1 97 ? 11.843 -4.747 17.743 1.00 48.53 97 GLY A CA 1
ATOM 803 C C . GLY A 1 97 ? 11.126 -4.414 16.425 1.00 48.53 97 GLY A C 1
ATOM 804 O O . GLY A 1 97 ? 11.739 -4.412 15.357 1.00 48.53 97 GLY A O 1
ATOM 805 N N . ASN A 1 98 ? 9.842 -4.047 16.491 1.00 54.06 98 ASN A N 1
ATOM 806 C CA . ASN A 1 98 ? 9.083 -3.573 15.323 1.00 54.06 98 ASN A CA 1
ATOM 807 C C . ASN A 1 98 ? 9.366 -2.097 15.006 1.00 54.06 98 ASN A C 1
ATOM 809 O O . ASN A 1 98 ? 9.252 -1.663 13.863 1.00 54.06 98 ASN A O 1
ATOM 813 N N . ILE A 1 99 ? 9.772 -1.325 16.010 1.00 54.50 99 ILE A N 1
ATOM 814 C CA . ILE A 1 99 ? 10.064 0.106 15.892 1.00 54.50 99 ILE A CA 1
ATOM 815 C C . ILE A 1 99 ? 11.385 0.358 15.157 1.00 54.50 99 ILE A C 1
ATOM 817 O O . ILE A 1 99 ? 11.426 1.209 14.273 1.00 54.50 99 ILE A O 1
ATOM 821 N N . SER A 1 100 ? 12.432 -0.423 15.436 1.00 57.22 100 SER A N 1
ATOM 822 C CA . SER A 1 100 ? 13.712 -0.354 14.718 1.00 57.22 100 SER A CA 1
ATOM 823 C C . SER A 1 100 ? 13.543 -0.680 13.228 1.00 57.22 100 SER A C 1
ATOM 825 O O . SER A 1 100 ? 14.145 -0.034 12.365 1.00 57.22 100 SER A O 1
ATOM 827 N N . LYS A 1 101 ? 12.632 -1.609 12.899 1.00 59.50 101 LYS A N 1
ATOM 828 C CA . LYS A 1 101 ? 12.200 -1.844 11.515 1.00 59.50 101 LYS A CA 1
ATOM 829 C C . LYS A 1 101 ? 11.543 -0.587 10.939 1.00 59.50 101 LYS A C 1
ATOM 831 O O . LYS A 1 101 ? 12.018 -0.069 9.944 1.00 59.50 101 LYS A O 1
ATOM 836 N N . ILE A 1 102 ? 10.535 -0.006 11.587 1.00 60.88 102 ILE A N 1
ATOM 837 C CA . ILE A 1 102 ? 9.858 1.204 11.072 1.00 60.88 102 ILE A CA 1
ATOM 838 C C . ILE A 1 102 ? 10.836 2.375 10.835 1.00 60.88 102 ILE A C 1
ATOM 840 O O . ILE A 1 102 ? 10.731 3.065 9.819 1.00 60.88 102 ILE A O 1
ATOM 844 N N . GLU A 1 103 ? 11.790 2.605 11.739 1.00 60.16 103 GLU A N 1
ATOM 845 C CA . GLU A 1 103 ? 12.795 3.668 11.600 1.00 60.16 103 GLU A CA 1
ATOM 846 C C . GLU A 1 103 ? 13.784 3.399 10.460 1.00 60.16 103 GLU A C 1
ATOM 848 O O . GLU A 1 103 ? 13.996 4.271 9.614 1.00 60.16 103 GLU A O 1
ATOM 853 N N . SER A 1 104 ? 14.336 2.185 10.381 1.00 59.19 104 SER A N 1
ATOM 854 C CA . SER A 1 104 ? 15.256 1.798 9.300 1.00 59.19 104 SER A CA 1
ATOM 855 C C . SER A 1 104 ? 14.594 1.858 7.921 1.00 59.19 104 SER A C 1
ATOM 857 O O . SER A 1 104 ? 15.214 2.287 6.948 1.00 59.19 104 SER A O 1
ATOM 859 N N . ILE A 1 105 ? 13.308 1.526 7.842 1.00 59.03 105 ILE A N 1
ATOM 860 C CA . ILE A 1 105 ? 12.504 1.606 6.624 1.00 59.03 105 ILE A CA 1
ATOM 861 C C . ILE A 1 105 ? 12.205 3.067 6.250 1.00 59.03 105 ILE A C 1
ATOM 863 O O . ILE A 1 105 ? 12.293 3.454 5.082 1.00 59.03 105 ILE A O 1
ATOM 867 N N . LYS A 1 106 ? 11.872 3.929 7.221 1.00 58.69 106 LYS A N 1
ATOM 868 C CA . LYS A 1 106 ? 11.632 5.363 6.965 1.00 58.69 106 LYS A CA 1
ATOM 869 C C . LYS A 1 106 ? 12.850 6.081 6.389 1.00 58.69 106 LYS A C 1
ATOM 871 O O . LYS A 1 106 ? 12.669 7.040 5.640 1.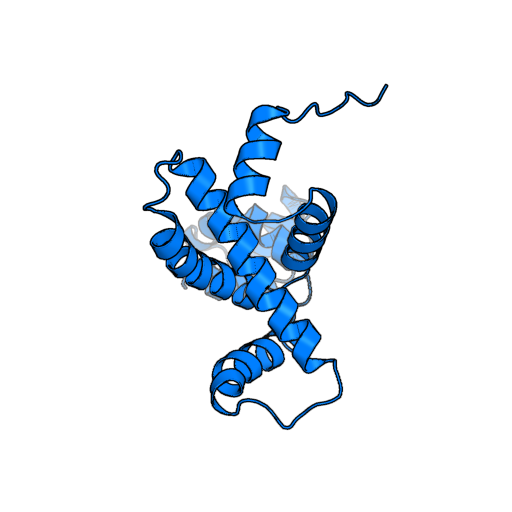00 58.69 106 LYS A O 1
ATOM 876 N N . LEU A 1 107 ? 14.058 5.620 6.701 1.00 55.22 107 LEU A N 1
ATOM 877 C CA . LEU A 1 107 ? 15.299 6.160 6.143 1.00 55.22 107 LEU A CA 1
ATOM 878 C C . LEU A 1 107 ? 15.511 5.760 4.671 1.00 55.22 107 LEU A C 1
ATOM 880 O O . LEU A 1 107 ? 16.121 6.519 3.922 1.00 55.22 107 LEU A O 1
ATOM 884 N N . LYS A 1 108 ? 14.944 4.634 4.221 1.00 56.47 108 LYS A N 1
ATOM 885 C CA . LYS A 1 108 ? 15.054 4.114 2.845 1.00 56.47 108 LYS A CA 1
ATOM 886 C C . LYS A 1 108 ? 14.002 4.670 1.876 1.00 56.47 108 LYS A C 1
ATOM 888 O O . LYS A 1 108 ? 13.585 3.973 0.958 1.00 56.47 108 LYS A O 1
ATOM 893 N N . ARG A 1 109 ? 13.522 5.904 2.059 1.00 57.50 109 ARG A N 1
ATOM 894 C CA . ARG A 1 109 ? 12.529 6.481 1.133 1.00 57.50 109 ARG A CA 1
ATOM 895 C C . ARG A 1 109 ? 13.046 6.433 -0.305 1.00 57.50 109 ARG A C 1
ATOM 897 O O . ARG A 1 109 ? 14.041 7.082 -0.630 1.00 57.50 109 ARG A O 1
ATOM 904 N N . GLU A 1 110 ? 12.348 5.681 -1.150 1.00 60.66 110 GLU A N 1
ATOM 905 C CA . GLU A 1 110 ? 12.641 5.616 -2.575 1.00 60.66 110 GLU A CA 1
ATOM 906 C C . GLU A 1 110 ? 12.489 7.007 -3.191 1.00 60.66 110 GLU A C 1
ATOM 908 O O . GLU A 1 110 ? 11.498 7.715 -2.981 1.00 60.66 110 GLU A O 1
ATOM 913 N N . LYS A 1 111 ? 13.511 7.436 -3.934 1.00 65.19 111 LYS A N 1
ATOM 914 C CA . LYS A 1 111 ? 13.445 8.683 -4.691 1.00 65.19 111 LYS A CA 1
ATOM 915 C C . LYS A 1 111 ? 12.564 8.450 -5.910 1.00 65.19 111 LYS A C 1
ATOM 917 O O . LYS A 1 111 ? 12.911 7.642 -6.767 1.00 65.19 111 LYS A O 1
ATOM 922 N N . TYR A 1 112 ? 11.477 9.212 -6.008 1.00 70.69 112 TYR A N 1
ATOM 923 C CA . TYR A 1 112 ? 10.651 9.256 -7.210 1.00 70.69 112 TYR A CA 1
ATOM 924 C C . TYR A 1 112 ? 11.520 9.557 -8.439 1.00 70.69 112 TYR A C 1
ATOM 926 O O . TYR A 1 112 ? 12.179 10.598 -8.509 1.00 70.69 112 TYR A O 1
ATOM 934 N N . ASN A 1 113 ? 11.516 8.646 -9.413 1.00 79.94 113 ASN A N 1
ATOM 935 C CA . ASN A 1 113 ? 12.195 8.826 -10.688 1.00 79.94 113 ASN A CA 1
ATOM 936 C C . ASN A 1 113 ? 11.162 8.821 -11.817 1.00 79.94 113 ASN A C 1
ATOM 938 O O . ASN A 1 113 ? 10.752 7.768 -12.299 1.00 79.94 113 ASN A O 1
ATOM 942 N N . ALA A 1 114 ? 10.800 10.018 -12.283 1.00 84.06 114 ALA A N 1
ATOM 943 C CA . ALA A 1 114 ? 9.817 10.212 -13.348 1.00 84.06 114 ALA A CA 1
ATOM 944 C C . ALA A 1 114 ? 10.126 9.413 -14.629 1.00 84.06 114 ALA A C 1
ATOM 946 O O . ALA A 1 114 ? 9.209 9.029 -15.352 1.00 84.06 114 ALA A O 1
ATOM 947 N N . LYS A 1 115 ? 11.409 9.158 -14.934 1.00 86.69 115 LYS A N 1
ATOM 948 C CA . LYS A 1 115 ? 11.783 8.346 -16.100 1.00 86.69 115 LYS A CA 1
ATOM 949 C C . LYS A 1 115 ? 11.516 6.863 -15.870 1.00 86.69 115 LYS A C 1
ATOM 951 O O . LYS A 1 115 ? 11.063 6.221 -16.806 1.00 86.69 115 LYS A O 1
ATOM 956 N N . SER A 1 116 ? 11.773 6.338 -14.673 1.00 85.94 116 SER A N 1
ATOM 957 C CA . SER A 1 116 ? 11.471 4.940 -14.336 1.00 85.94 116 SER A CA 1
ATOM 958 C C . SER A 1 116 ? 9.965 4.676 -14.359 1.00 85.94 116 SER A C 1
ATOM 960 O O . SER A 1 116 ? 9.527 3.719 -14.985 1.00 85.94 116 SER A O 1
ATOM 962 N N . GLU A 1 117 ? 9.169 5.584 -13.792 1.00 87.19 117 GLU A N 1
ATOM 963 C CA . GLU A 1 117 ? 7.698 5.520 -13.830 1.00 87.19 117 GLU A CA 1
ATOM 964 C C . GLU A 1 117 ? 7.154 5.545 -15.260 1.00 87.19 117 GLU A C 1
ATOM 966 O O . GLU A 1 117 ? 6.345 4.715 -15.670 1.00 87.19 117 GLU A O 1
ATOM 971 N N . LYS A 1 118 ? 7.660 6.467 -16.084 1.00 90.38 118 LYS A N 1
ATOM 972 C CA . LYS A 1 118 ? 7.273 6.520 -17.494 1.00 90.38 118 LYS A CA 1
ATOM 973 C C . LYS A 1 118 ? 7.724 5.271 -18.260 1.00 90.38 118 LYS A C 1
ATOM 975 O O . LYS A 1 118 ? 7.050 4.871 -19.202 1.00 90.38 118 LYS A O 1
ATOM 980 N N . LEU A 1 119 ? 8.820 4.632 -17.858 1.00 91.88 119 LEU A N 1
ATOM 981 C CA . LEU A 1 119 ? 9.288 3.388 -18.467 1.00 91.88 119 LEU A CA 1
ATOM 982 C C . LEU A 1 119 ? 8.355 2.212 -18.130 1.00 91.88 119 LEU A C 1
ATOM 984 O O . LEU A 1 119 ? 8.052 1.436 -19.031 1.00 91.88 119 LEU A O 1
ATOM 988 N N . LEU A 1 120 ? 7.804 2.154 -16.907 1.00 90.62 120 LEU A N 1
ATOM 989 C CA . LEU A 1 120 ? 6.753 1.193 -16.529 1.00 90.62 120 LEU A CA 1
ATOM 990 C C . LEU A 1 120 ? 5.527 1.286 -17.448 1.00 90.62 120 LEU A C 1
ATOM 992 O O . LEU A 1 120 ? 5.009 0.258 -17.876 1.00 90.62 120 LEU A O 1
ATOM 996 N N . SER A 1 121 ? 5.109 2.493 -17.854 1.00 92.69 121 SER A N 1
ATOM 997 C CA . SER A 1 121 ? 3.987 2.637 -18.803 1.00 92.69 121 SER A CA 1
ATOM 998 C C . SER A 1 121 ? 4.252 2.043 -20.196 1.00 92.69 121 SER A C 1
ATOM 1000 O O . SER A 1 121 ? 3.311 1.805 -20.949 1.00 92.69 121 SER A O 1
ATOM 1002 N N . TYR A 1 122 ? 5.517 1.769 -20.534 1.00 93.75 122 TYR A N 1
ATOM 1003 C CA . TYR A 1 122 ? 5.930 1.161 -21.800 1.00 93.75 122 TYR A CA 1
ATOM 1004 C C . TYR A 1 122 ? 6.421 -0.282 -21.642 1.00 93.75 122 TYR A C 1
ATOM 1006 O O . TYR A 1 122 ? 6.985 -0.832 -22.588 1.00 93.75 122 TYR A O 1
ATOM 1014 N N . GLN A 1 123 ? 6.200 -0.920 -20.488 1.00 93.31 123 GLN A N 1
ATOM 1015 C CA . GLN A 1 123 ? 6.715 -2.262 -20.201 1.00 93.31 123 GLN A CA 1
ATOM 1016 C C . GLN A 1 123 ? 6.305 -3.293 -21.262 1.00 93.31 123 GLN A C 1
ATOM 1018 O O . GLN A 1 123 ? 7.142 -4.071 -21.713 1.00 93.31 123 GLN A O 1
ATOM 1023 N N . SER A 1 124 ? 5.049 -3.277 -21.719 1.00 93.12 124 SER A N 1
ATOM 1024 C CA . SER A 1 124 ? 4.561 -4.192 -22.763 1.00 93.12 124 SER A CA 1
ATOM 1025 C C . SER A 1 124 ? 5.270 -3.991 -24.107 1.00 93.12 124 SER A C 1
ATOM 1027 O O . SER A 1 124 ? 5.602 -4.962 -24.785 1.00 93.12 124 SER A O 1
ATOM 1029 N N . VAL A 1 125 ? 5.548 -2.737 -24.472 1.00 95.25 125 VAL A N 1
ATOM 1030 C CA . VAL A 1 125 ? 6.267 -2.373 -25.700 1.00 95.25 125 VAL A CA 1
ATOM 1031 C C . VAL A 1 125 ? 7.722 -2.821 -25.615 1.00 95.25 125 VAL A C 1
ATOM 1033 O O . VAL A 1 125 ? 8.230 -3.431 -26.550 1.00 95.25 125 VAL A O 1
ATOM 1036 N N . ILE A 1 126 ? 8.384 -2.545 -24.490 1.00 94.38 126 ILE A N 1
ATOM 1037 C CA . ILE A 1 126 ? 9.783 -2.922 -24.259 1.00 94.38 126 ILE A CA 1
ATOM 1038 C C . ILE A 1 126 ? 9.927 -4.439 -24.267 1.00 94.38 126 ILE A C 1
ATOM 1040 O O . ILE A 1 126 ? 10.829 -4.942 -24.930 1.00 94.38 126 ILE A O 1
ATOM 1044 N N . LYS A 1 127 ? 9.020 -5.154 -23.587 1.00 94.94 127 LYS A N 1
ATOM 1045 C CA . LYS A 1 127 ? 8.988 -6.617 -23.584 1.00 94.94 127 LYS A CA 1
ATOM 1046 C C . LYS A 1 127 ? 8.889 -7.154 -25.006 1.00 94.94 127 LYS A C 1
ATOM 1048 O O . LYS A 1 127 ? 9.752 -7.913 -25.412 1.00 94.94 127 LYS A O 1
ATOM 1053 N N . LYS A 1 128 ? 7.903 -6.693 -25.781 1.00 95.81 128 LYS A N 1
ATOM 1054 C CA . LYS A 1 128 ? 7.725 -7.139 -27.166 1.00 95.81 128 LYS A CA 1
ATOM 1055 C C . LYS A 1 128 ? 8.979 -6.911 -28.012 1.00 95.81 128 LYS A C 1
ATOM 1057 O O . LYS A 1 128 ? 9.426 -7.826 -28.682 1.00 95.81 128 LYS A O 1
ATOM 1062 N N . LEU A 1 129 ? 9.558 -5.711 -27.969 1.00 95.00 129 LEU A N 1
ATOM 1063 C CA . LEU A 1 129 ? 10.755 -5.409 -28.759 1.00 95.00 129 LEU A CA 1
ATOM 1064 C C . LEU A 1 129 ? 11.955 -6.266 -28.332 1.00 95.00 129 LEU A C 1
ATOM 1066 O O . LEU A 1 129 ? 12.728 -6.699 -29.179 1.00 95.00 129 LEU A O 1
ATOM 1070 N N . HIS A 1 130 ? 12.112 -6.514 -27.033 1.00 93.62 130 HIS A N 1
ATOM 1071 C CA . HIS A 1 130 ? 13.167 -7.386 -26.528 1.00 93.62 130 HIS A CA 1
ATOM 1072 C C . HIS A 1 130 ? 12.959 -8.847 -26.955 1.00 93.62 130 HIS A C 1
ATOM 1074 O O . HIS A 1 130 ? 13.911 -9.494 -27.381 1.00 93.62 130 HIS A O 1
ATOM 1080 N N . ASP A 1 131 ? 11.719 -9.339 -26.891 1.00 94.25 131 ASP A N 1
ATOM 1081 C CA . ASP A 1 131 ? 11.331 -10.683 -27.338 1.00 94.25 131 ASP A CA 1
ATOM 1082 C C . ASP A 1 131 ? 11.522 -10.840 -28.863 1.00 94.25 131 ASP A C 1
ATOM 1084 O O . ASP A 1 131 ? 11.928 -11.900 -29.330 1.00 94.25 131 ASP A O 1
ATOM 1088 N N . ASP A 1 132 ? 11.332 -9.758 -29.629 1.00 95.44 132 ASP A N 1
ATOM 1089 C CA . ASP A 1 132 ? 11.628 -9.656 -31.066 1.00 95.44 132 ASP A CA 1
ATOM 1090 C C . ASP A 1 132 ? 13.146 -9.475 -31.357 1.00 95.44 132 ASP A C 1
ATOM 1092 O O . ASP A 1 132 ? 13.536 -9.116 -32.470 1.00 95.44 132 ASP A O 1
ATOM 1096 N N . CYS A 1 133 ? 14.019 -9.702 -30.366 1.00 92.44 133 CYS A N 1
ATOM 1097 C CA . CYS A 1 133 ? 15.485 -9.625 -30.451 1.00 92.44 133 CYS A CA 1
ATOM 1098 C C . CYS A 1 133 ? 16.065 -8.241 -30.810 1.00 92.44 133 CYS A C 1
ATOM 1100 O O . CYS A 1 133 ? 17.200 -8.149 -31.289 1.00 92.44 133 CYS A O 1
ATOM 1102 N N . PHE A 1 134 ? 15.340 -7.145 -30.561 1.00 94.50 134 PHE A N 1
ATOM 1103 C CA . PHE A 1 134 ? 15.885 -5.797 -30.753 1.00 94.50 134 PHE A CA 1
ATOM 1104 C C . PHE A 1 134 ? 16.978 -5.496 -29.722 1.00 94.50 134 PHE A C 1
ATOM 1106 O O . PHE A 1 134 ? 16.835 -5.785 -28.530 1.00 94.50 134 PHE A O 1
ATOM 1113 N N . SER A 1 135 ? 18.060 -4.836 -30.151 1.00 95.69 135 SER A N 1
ATOM 1114 C CA . SER A 1 135 ? 19.096 -4.407 -29.213 1.00 95.69 135 SER A CA 1
ATOM 1115 C C . SER A 1 135 ? 18.578 -3.293 -28.301 1.00 95.69 135 SER A C 1
ATOM 1117 O O . SER A 1 135 ? 17.675 -2.529 -28.647 1.00 95.69 135 SER A O 1
ATOM 1119 N N . LEU A 1 136 ? 19.211 -3.110 -27.141 1.00 95.75 136 LEU A N 1
ATOM 1120 C CA . LEU A 1 136 ? 18.849 -2.029 -26.215 1.00 95.75 136 LEU A CA 1
ATOM 1121 C C . LEU A 1 136 ? 18.924 -0.631 -26.860 1.00 95.75 136 LEU A C 1
ATOM 1123 O O . LEU A 1 136 ? 18.206 0.280 -26.442 1.00 95.75 136 LEU A O 1
ATOM 1127 N N . ARG A 1 137 ? 19.794 -0.452 -27.865 1.00 95.56 137 ARG A N 1
ATOM 1128 C CA . ARG A 1 137 ? 19.904 0.796 -28.635 1.00 95.56 137 ARG A CA 1
ATOM 1129 C C . ARG A 1 137 ? 18.720 0.962 -29.582 1.00 95.56 137 ARG A C 1
ATOM 1131 O O . ARG A 1 137 ? 18.169 2.056 -29.652 1.00 95.56 137 ARG A O 1
ATOM 1138 N N . ASP A 1 138 ? 18.274 -0.116 -30.217 1.00 96.62 138 ASP A N 1
ATOM 1139 C CA . ASP A 1 138 ? 17.102 -0.077 -31.092 1.00 96.62 138 ASP A CA 1
ATOM 1140 C C . ASP A 1 138 ? 15.821 0.181 -30.293 1.00 96.62 138 ASP A C 1
ATOM 1142 O O . ASP A 1 138 ? 14.983 0.979 -30.711 1.00 96.62 138 ASP A O 1
ATOM 1146 N N . ILE A 1 139 ? 15.691 -0.417 -29.102 1.00 96.12 139 ILE A N 1
ATOM 1147 C CA . ILE A 1 139 ? 14.576 -0.141 -28.184 1.00 96.12 139 ILE A CA 1
ATOM 1148 C C . ILE A 1 139 ? 14.605 1.329 -27.745 1.00 96.12 139 ILE A C 1
ATOM 1150 O O . ILE A 1 139 ? 13.573 2.002 -27.767 1.00 96.12 139 ILE A O 1
ATOM 1154 N N . GLN A 1 140 ? 15.780 1.861 -27.389 1.00 97.44 140 GLN A N 1
ATOM 1155 C CA . GLN A 1 140 ? 15.952 3.281 -27.069 1.00 97.44 140 GLN A CA 1
ATOM 1156 C C . GLN A 1 140 ? 15.485 4.178 -28.225 1.00 97.44 140 GLN A C 1
ATOM 1158 O O . GLN A 1 140 ? 14.715 5.119 -28.008 1.00 97.44 140 GLN A O 1
ATOM 1163 N N . ASP A 1 141 ? 15.925 3.887 -29.445 1.00 97.25 141 ASP A N 1
ATOM 1164 C CA . ASP A 1 141 ? 15.564 4.661 -30.629 1.00 97.25 141 ASP A CA 1
ATOM 1165 C C . ASP A 1 141 ? 14.078 4.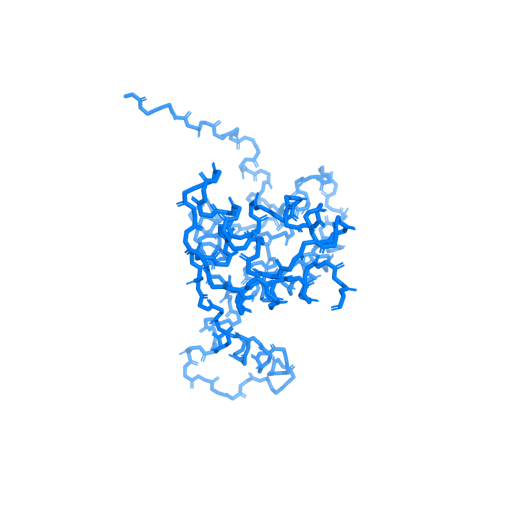538 -30.959 1.00 97.25 141 ASP A C 1
ATOM 1167 O O . ASP A 1 141 ? 13.446 5.521 -31.352 1.00 97.25 141 ASP A O 1
ATOM 1171 N N . HIS A 1 142 ? 13.488 3.362 -30.753 1.00 96.25 142 HIS A N 1
ATOM 1172 C CA . HIS A 1 142 ? 12.061 3.140 -30.925 1.00 96.25 142 HIS A CA 1
ATOM 1173 C C . HIS A 1 142 ? 11.245 3.985 -29.939 1.00 96.25 142 HIS A C 1
ATOM 1175 O O . HIS A 1 142 ? 10.314 4.684 -30.350 1.00 96.25 142 HIS A O 1
ATOM 1181 N N . LEU A 1 143 ? 11.620 3.988 -28.655 1.00 96.19 143 LEU A N 1
ATOM 1182 C CA . LEU A 1 143 ? 10.983 4.817 -27.626 1.00 96.19 143 LEU A CA 1
ATOM 1183 C C . LEU A 1 143 ? 11.109 6.312 -27.942 1.00 96.19 143 LEU A C 1
ATOM 1185 O O . LEU A 1 143 ? 10.148 7.071 -27.775 1.00 96.19 143 LEU A O 1
ATOM 1189 N N . LEU A 1 144 ? 12.256 6.738 -28.472 1.00 96.75 144 LEU A N 1
ATOM 1190 C CA . LEU A 1 144 ? 12.458 8.118 -28.892 1.00 96.75 144 LEU A CA 1
ATOM 1191 C C . LEU A 1 144 ? 11.593 8.484 -30.108 1.00 96.75 144 LEU A C 1
ATOM 1193 O O . LEU A 1 144 ? 10.907 9.503 -30.080 1.00 96.75 144 LEU A O 1
ATOM 1197 N N . LYS A 1 145 ? 11.598 7.663 -31.164 1.00 96.50 145 LYS A N 1
ATOM 1198 C CA . LYS A 1 145 ? 10.929 7.963 -32.441 1.00 96.50 145 LYS A CA 1
ATOM 1199 C C . LYS A 1 145 ? 9.409 7.831 -32.359 1.00 96.50 145 LYS A C 1
ATOM 1201 O O . LYS A 1 145 ? 8.696 8.698 -32.855 1.00 96.50 145 LYS A O 1
ATOM 1206 N N . ARG A 1 146 ? 8.901 6.758 -31.743 1.00 95.75 146 ARG A N 1
ATOM 1207 C CA . ARG A 1 146 ? 7.458 6.455 -31.696 1.00 95.75 146 ARG A CA 1
ATOM 1208 C C . ARG A 1 146 ? 6.746 7.120 -30.523 1.00 95.75 146 ARG A C 1
ATOM 1210 O O . ARG A 1 146 ? 5.618 7.568 -30.686 1.00 95.75 146 ARG A O 1
ATOM 1217 N N . TYR A 1 147 ? 7.412 7.231 -29.374 1.00 93.56 147 TYR A N 1
ATOM 1218 C CA . TYR A 1 147 ? 6.791 7.692 -28.125 1.00 93.56 147 TYR A CA 1
ATOM 1219 C C . TYR A 1 147 ? 7.361 9.019 -27.606 1.00 93.56 147 TYR A C 1
ATOM 1221 O O . TYR A 1 147 ? 6.977 9.480 -26.527 1.00 93.56 147 TYR A O 1
ATOM 1229 N N . ARG A 1 148 ? 8.289 9.647 -28.352 1.00 94.12 148 ARG A N 1
ATOM 1230 C CA . ARG A 1 148 ? 8.989 10.890 -27.964 1.00 94.12 148 ARG A CA 1
ATOM 1231 C C . ARG A 1 148 ? 9.607 10.793 -26.567 1.00 94.12 148 ARG A C 1
ATOM 1233 O O . ARG A 1 148 ? 9.674 11.775 -25.825 1.00 94.12 148 ARG A O 1
ATOM 1240 N N . PHE A 1 149 ? 10.037 9.593 -26.182 1.00 94.94 149 PHE A N 1
ATOM 1241 C CA . PHE A 1 149 ? 10.548 9.313 -24.852 1.00 94.94 149 PHE A CA 1
ATOM 1242 C C . PHE A 1 149 ? 12.060 9.095 -24.883 1.00 94.94 149 PHE A C 1
ATOM 1244 O O . PHE A 1 149 ? 12.557 8.054 -25.298 1.00 94.94 149 PHE A O 1
ATOM 1251 N N . LYS A 1 150 ? 12.802 10.106 -24.419 1.00 94.75 150 LYS A N 1
ATOM 1252 C CA . LYS A 1 150 ? 14.263 10.057 -24.323 1.00 94.75 150 LYS A CA 1
ATOM 1253 C C . LYS A 1 150 ? 14.701 9.332 -23.047 1.00 94.75 150 LYS A C 1
ATOM 1255 O O . LYS A 1 150 ? 14.651 9.896 -21.949 1.00 94.75 150 LYS A O 1
ATOM 1260 N N . VAL A 1 151 ? 15.195 8.112 -23.213 1.00 93.94 151 VAL A N 1
ATOM 1261 C CA . VAL A 1 151 ? 15.712 7.250 -22.143 1.00 93.94 151 VAL A CA 1
ATOM 1262 C C . VAL A 1 151 ? 17.051 6.632 -22.561 1.00 93.94 151 VAL A C 1
ATOM 1264 O O . VAL A 1 151 ? 17.318 6.513 -23.750 1.00 93.94 151 VAL A O 1
ATOM 1267 N N . SER A 1 152 ? 17.931 6.300 -21.613 1.00 94.62 152 SER A N 1
ATOM 1268 C CA . SER A 1 152 ? 19.193 5.621 -21.931 1.00 94.62 152 SER A CA 1
ATOM 1269 C C . SER A 1 152 ? 18.989 4.110 -22.038 1.00 94.62 152 SER A C 1
ATOM 1271 O O . SER A 1 152 ? 18.277 3.522 -21.225 1.00 94.62 152 SER A O 1
ATOM 1273 N N . HIS A 1 153 ? 19.686 3.463 -22.972 1.00 92.62 153 HIS A N 1
ATOM 1274 C CA . HIS A 1 153 ? 19.744 2.001 -23.085 1.00 92.62 153 HIS A CA 1
ATOM 1275 C C . HIS A 1 153 ? 20.160 1.307 -21.774 1.00 92.62 153 HIS A C 1
ATOM 1277 O O . HIS A 1 153 ? 19.696 0.208 -21.488 1.00 92.62 153 HIS A O 1
ATOM 1283 N N . THR A 1 154 ? 20.975 1.955 -20.932 1.00 94.56 154 THR A N 1
ATOM 1284 C CA . THR A 1 154 ? 21.329 1.452 -19.593 1.00 94.56 154 THR A CA 1
ATOM 1285 C C . THR A 1 154 ? 20.128 1.382 -18.649 1.00 94.56 154 THR A C 1
ATOM 1287 O O . THR A 1 154 ? 19.988 0.410 -17.910 1.00 94.56 154 THR A O 1
ATOM 1290 N N . LEU A 1 155 ? 19.234 2.376 -18.691 1.00 92.25 155 LEU A N 1
ATOM 1291 C CA . LEU A 1 155 ? 18.018 2.383 -17.877 1.00 92.25 155 LEU A CA 1
ATOM 1292 C C . LEU A 1 155 ? 16.988 1.379 -18.414 1.00 92.25 155 LEU A C 1
ATOM 1294 O O . LEU A 1 155 ? 16.308 0.737 -17.621 1.00 92.25 155 LEU A O 1
ATOM 1298 N N . ILE A 1 156 ? 16.932 1.186 -19.737 1.00 94.19 156 ILE A N 1
ATOM 1299 C CA . ILE A 1 156 ? 16.146 0.111 -20.365 1.00 94.19 156 ILE A CA 1
ATOM 1300 C C . ILE A 1 156 ? 16.654 -1.257 -19.898 1.00 94.19 156 ILE A C 1
ATOM 1302 O O . ILE A 1 156 ? 15.863 -2.066 -19.432 1.00 94.19 156 ILE A O 1
ATOM 1306 N N . SER A 1 157 ? 17.968 -1.499 -19.950 1.00 94.19 157 SER A N 1
ATOM 1307 C CA . SER A 1 157 ? 18.566 -2.757 -19.484 1.00 94.19 157 SER A CA 1
ATOM 1308 C C . SER A 1 157 ? 18.227 -3.049 -18.025 1.00 94.19 157 SER A C 1
ATOM 1310 O O . SER A 1 157 ? 17.806 -4.156 -17.702 1.00 94.19 157 SER A O 1
ATOM 1312 N N . LYS A 1 158 ? 18.357 -2.041 -17.153 1.00 93.00 158 LYS A N 1
ATOM 1313 C CA . LYS A 1 158 ? 17.977 -2.157 -15.743 1.00 93.00 158 LYS A CA 1
ATOM 1314 C C . LYS A 1 158 ? 16.501 -2.548 -15.590 1.00 93.00 158 LYS A C 1
ATOM 1316 O O . LYS A 1 158 ? 16.195 -3.489 -14.873 1.00 93.00 158 LYS A O 1
ATOM 1321 N N . HIS A 1 159 ? 15.611 -1.875 -16.314 1.00 92.25 159 HIS A N 1
ATOM 1322 C CA . HIS A 1 159 ? 14.174 -2.142 -16.272 1.00 92.25 159 HIS A CA 1
ATOM 1323 C C . HIS A 1 159 ? 13.802 -3.550 -16.756 1.00 92.25 159 HIS A C 1
ATOM 1325 O O . HIS A 1 159 ? 12.950 -4.197 -16.157 1.00 92.25 159 HIS A O 1
ATOM 1331 N N . ILE A 1 160 ? 14.456 -4.043 -17.811 1.00 92.62 160 ILE A N 1
ATOM 1332 C CA . ILE A 1 160 ? 14.247 -5.405 -18.320 1.00 92.62 160 ILE A CA 1
ATOM 1333 C C . ILE A 1 160 ? 14.602 -6.439 -17.238 1.00 92.62 160 ILE A C 1
ATOM 1335 O O . ILE A 1 160 ? 13.796 -7.325 -16.953 1.00 92.62 160 ILE A O 1
ATOM 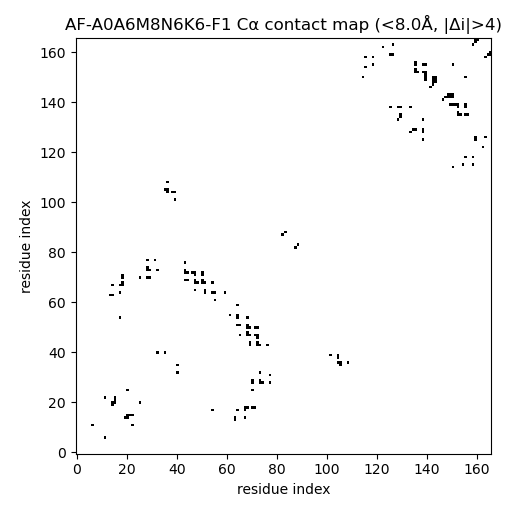1339 N N . LYS A 1 161 ? 15.757 -6.275 -16.582 1.00 92.44 161 LYS A N 1
ATOM 1340 C CA . LYS A 1 161 ? 16.192 -7.153 -15.483 1.00 92.44 161 LYS A CA 1
ATOM 1341 C C . LYS A 1 161 ? 15.230 -7.124 -14.295 1.00 92.44 161 LYS A C 1
ATOM 1343 O O . LYS A 1 161 ? 14.909 -8.164 -13.736 1.00 92.44 161 LYS A O 1
ATOM 1348 N N . GLU A 1 162 ? 14.765 -5.936 -13.911 1.00 89.75 162 GLU A N 1
ATOM 1349 C CA . GLU A 1 162 ? 13.930 -5.746 -12.716 1.00 89.75 162 GLU A CA 1
ATOM 1350 C C . GLU A 1 162 ? 12.467 -6.175 -12.908 1.00 89.75 162 GLU A C 1
ATOM 1352 O O . GLU A 1 162 ? 11.840 -6.620 -11.949 1.00 89.75 162 GLU A O 1
ATOM 1357 N N . HIS A 1 163 ? 11.906 -6.044 -14.116 1.00 87.75 163 HIS A N 1
ATOM 1358 C CA . HIS A 1 163 ? 10.456 -6.176 -14.330 1.00 87.75 163 HIS A CA 1
ATOM 1359 C C . HIS A 1 163 ? 10.037 -7.212 -15.379 1.00 87.75 163 HIS A C 1
ATOM 1361 O O . HIS A 1 163 ? 8.848 -7.518 -15.476 1.00 87.75 163 HIS A O 1
ATOM 1367 N N . ILE A 1 164 ? 10.966 -7.720 -16.194 1.00 86.38 164 ILE A N 1
ATOM 1368 C CA . ILE A 1 164 ? 10.660 -8.680 -17.267 1.00 86.38 164 ILE A CA 1
ATOM 1369 C C . ILE A 1 164 ? 11.292 -10.050 -16.984 1.00 86.38 164 ILE A C 1
ATOM 1371 O O . ILE A 1 164 ? 10.673 -11.061 -17.302 1.00 86.38 164 ILE A O 1
ATOM 1375 N N . GLY A 1 165 ? 12.441 -10.087 -16.299 1.00 76.25 165 GLY A N 1
ATOM 1376 C CA . GLY A 1 165 ? 13.026 -11.324 -15.766 1.00 76.25 165 GLY A CA 1
ATOM 1377 C C . GLY A 1 165 ? 14.048 -12.007 -16.678 1.00 76.25 165 GLY A C 1
ATOM 1378 O O . GLY A 1 165 ? 14.095 -13.234 -16.705 1.00 76.25 165 GLY A O 1
ATOM 1379 N N . TYR A 1 166 ? 14.845 -11.218 -17.407 1.00 67.06 166 TYR A N 1
ATOM 1380 C CA . TYR A 1 166 ? 16.004 -11.678 -18.187 1.00 67.06 166 TYR A CA 1
ATOM 1381 C C . TYR A 1 166 ? 17.331 -11.388 -17.478 1.00 67.06 166 TYR A C 1
ATOM 1383 O O . TYR A 1 166 ? 17.424 -10.333 -16.804 1.00 67.06 166 TYR A O 1
#

Sequence (166 aa):
MTKNNLVDPELSSKIQLLTKLSLEQKKKLINWFNKQNLEVQLLIFEEQRNQFFKLKNDGADKSLISFASFLLAIKEFYDKEHQLKSKNKSQTLDKLGNISKIESIKLKREKYNAKSEKLLSYQSVIKKLHDDCFSLRDIQDHLLKRYRFKVSHTLISKHIKEHIGY

Foldseek 3Di:
DPPPPPDPPVLQVLLCVLQVDDPVLLVVLVVVLVPADPVVVVVLVVQLVVQLVVCVPVPDDSVSSSVSSSSNSSVVVVVVVVVVVPPPPPDDPPSVVVVVVRVVRRVPDDDDDPLLVVVVVCVVVLLVCVVVVHQLVRSQVCCCPVVVRHDDSVSSVVCCVVPVPD

Nearest PDB structures (foldseek):
  5cwc-assembly1_A  TM=4.906E-01  e=3.690E+00  synthetic construct

Mean predicted aligned error: 10.76 Å

Solvent-accessible surface area (backbone atoms only — not comparable to full-atom values): 9728 Å² total; per-residue (Å²): 136,82,79,79,82,76,68,57,66,66,60,54,48,54,45,25,68,76,54,73,44,53,73,67,53,52,54,52,43,52,59,52,55,75,72,51,56,70,69,59,51,50,52,32,56,55,40,16,53,58,39,29,69,71,49,66,78,71,79,65,58,71,68,58,40,51,52,34,12,41,54,49,24,44,44,54,54,52,50,54,54,52,52,68,73,41,92,68,87,83,75,54,76,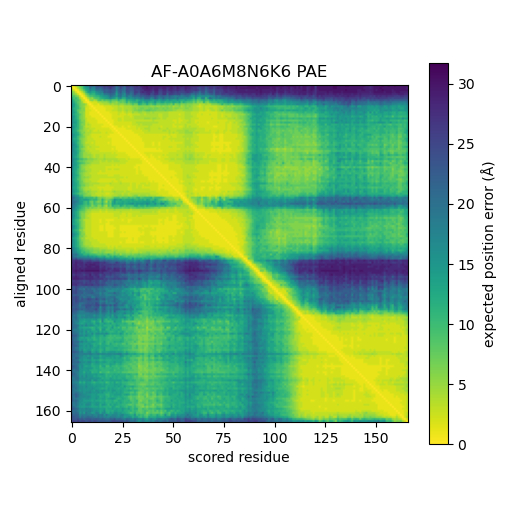80,61,42,66,64,45,55,49,53,53,59,52,64,73,61,66,78,76,88,49,72,66,61,57,56,46,60,79,40,45,71,59,54,49,50,42,49,76,71,68,47,51,54,62,54,50,30,49,46,36,33,74,77,65,71,39,89,60,55,39,69,60,50,52,51,47,40,44,76,75,72,71,105

Secondary structure (DSSP, 8-state):
--------HHHHHHHHHHH---HHHHHHHHHHHTTS-HHHHHHHHHHHHHHHHHHTTS---HHHHHHHHHHHHHHHHHHHHHHHHSS-TTS-HHHHHHHHHHHHHHHTPPPP-HHHHHHHTTHHHHHHHHHTT--HHHHHHHHHHHH-----HHHHHHHHHHHT--